Protein AF-A0A1Z4IGW4-F1 (afdb_monomer)

Mean predicted aligned error: 6.81 Å

Structure (mmCIF, N/CA/C/O backbone):
data_AF-A0A1Z4IGW4-F1
#
_entry.id   AF-A0A1Z4IGW4-F1
#
loop_
_atom_site.group_PDB
_atom_site.id
_atom_site.type_symbol
_atom_site.label_atom_id
_atom_site.label_alt_id
_atom_site.label_comp_id
_atom_site.label_asym_id
_atom_site.label_entity_id
_atom_site.label_seq_id
_atom_site.pdbx_PDB_ins_code
_atom_site.Cartn_x
_atom_site.Cartn_y
_atom_site.Cartn_z
_atom_site.occupancy
_atom_site.B_iso_or_equiv
_atom_site.auth_seq_id
_atom_site.auth_comp_id
_atom_site.auth_asym_id
_atom_site.auth_atom_id
_atom_site.pdbx_PDB_model_num
ATOM 1 N N . MET A 1 1 ? 15.257 14.093 35.224 1.00 33.53 1 MET A N 1
ATOM 2 C CA . MET A 1 1 ? 14.173 14.691 34.413 1.00 33.53 1 MET A CA 1
ATOM 3 C C . MET A 1 1 ? 14.700 14.851 32.999 1.00 33.53 1 MET A C 1
ATOM 5 O O . MET A 1 1 ? 15.313 15.862 32.693 1.00 33.53 1 MET A O 1
ATOM 9 N N . SER A 1 2 ? 14.578 13.804 32.183 1.00 34.00 2 SER A N 1
ATOM 10 C CA . SER A 1 2 ? 15.093 13.814 30.811 1.00 34.00 2 SER A CA 1
ATOM 11 C C . SER A 1 2 ? 13.993 14.321 29.890 1.00 34.00 2 SER A C 1
ATOM 13 O O . SER A 1 2 ? 12.959 13.680 29.731 1.00 34.00 2 SER A O 1
ATOM 15 N N . SER A 1 3 ? 14.211 15.509 29.346 1.00 36.41 3 SER A N 1
ATOM 16 C CA . SER A 1 3 ? 13.374 16.180 28.363 1.00 36.41 3 SER A CA 1
ATOM 17 C C . SER A 1 3 ? 13.265 15.335 27.089 1.00 36.41 3 SER A C 1
ATOM 19 O O . SER A 1 3 ? 14.185 15.279 26.274 1.00 36.41 3 SER A O 1
ATOM 21 N N . SER A 1 4 ? 12.128 14.662 26.905 1.00 45.81 4 SER A N 1
ATOM 22 C CA . SER A 1 4 ? 11.757 14.035 25.639 1.00 45.81 4 SER A CA 1
ATOM 23 C C . SER A 1 4 ? 11.512 15.133 24.606 1.00 45.81 4 SER A C 1
ATOM 25 O O . SER A 1 4 ? 10.529 15.870 24.650 1.00 45.81 4 SER A O 1
ATOM 27 N N . SER A 1 5 ? 12.436 15.269 23.660 1.00 46.56 5 SER A N 1
ATOM 28 C CA . SER A 1 5 ? 12.243 16.102 22.479 1.00 46.56 5 SER A CA 1
ATOM 29 C C . SER A 1 5 ? 11.099 15.513 21.645 1.00 46.56 5 SER A C 1
ATOM 31 O O . SER A 1 5 ? 11.288 14.598 20.843 1.00 46.56 5 SER A O 1
ATOM 33 N N . HIS A 1 6 ? 9.874 16.005 21.849 1.00 58.88 6 HIS A N 1
ATOM 34 C CA . HIS A 1 6 ? 8.727 15.623 21.027 1.00 58.88 6 HIS A CA 1
ATOM 35 C C . HIS A 1 6 ? 8.927 16.156 19.609 1.00 58.88 6 HIS A C 1
ATOM 37 O O . HIS A 1 6 ? 8.568 17.278 19.262 1.00 58.88 6 HIS A O 1
ATOM 43 N N . ARG A 1 7 ? 9.548 15.333 18.764 1.00 66.94 7 ARG A N 1
ATOM 44 C CA . ARG A 1 7 ? 9.695 15.617 17.341 1.00 66.94 7 ARG A CA 1
ATOM 45 C C . ARG A 1 7 ? 8.296 15.630 16.709 1.00 66.94 7 ARG A C 1
ATOM 47 O O . ARG A 1 7 ? 7.599 14.622 16.847 1.00 66.94 7 ARG A O 1
ATOM 54 N N . PRO A 1 8 ? 7.903 16.683 15.973 1.00 77.00 8 PRO A N 1
ATOM 55 C CA . PRO A 1 8 ? 6.520 16.887 15.541 1.00 77.00 8 PRO A CA 1
ATOM 56 C C . PRO A 1 8 ? 5.984 15.723 14.697 1.00 77.00 8 PRO A C 1
ATOM 58 O O . PRO A 1 8 ? 6.702 15.143 13.869 1.00 77.00 8 PRO A O 1
ATOM 61 N N . LEU A 1 9 ? 4.716 15.375 14.924 1.00 83.75 9 LEU A N 1
ATOM 62 C CA . LEU A 1 9 ? 3.986 14.380 14.143 1.00 83.75 9 LEU A CA 1
ATOM 63 C C . LEU A 1 9 ? 3.601 14.992 12.797 1.00 83.75 9 LEU A C 1
ATOM 65 O O . LEU A 1 9 ? 2.765 15.886 12.723 1.00 83.75 9 LEU A O 1
ATOM 69 N N . THR A 1 10 ? 4.237 14.518 11.729 1.00 90.56 10 THR A N 1
ATOM 70 C CA . THR A 1 10 ? 3.888 14.891 10.355 1.00 90.56 10 THR A CA 1
ATOM 71 C C . THR A 1 10 ? 3.054 13.783 9.714 1.00 90.56 10 THR A C 1
ATOM 73 O O . THR A 1 10 ? 3.210 12.621 10.107 1.00 90.56 10 THR A O 1
ATOM 76 N N . PRO A 1 11 ? 2.229 14.084 8.693 1.00 90.00 11 PRO A N 1
ATOM 77 C CA . PRO A 1 11 ? 1.438 13.069 7.997 1.00 90.00 11 PRO A CA 1
ATOM 78 C C . PRO A 1 11 ? 2.276 11.867 7.543 1.00 90.00 11 PRO A C 1
ATOM 80 O O . PRO A 1 11 ? 1.938 10.732 7.857 1.00 90.00 11 PRO A O 1
ATOM 83 N N . SER A 1 12 ? 3.443 12.098 6.932 1.00 90.25 12 SER A N 1
ATOM 84 C CA . SER A 1 12 ? 4.333 11.019 6.479 1.00 90.25 12 SER A CA 1
ATOM 85 C C . SER A 1 12 ? 4.858 10.147 7.621 1.00 90.25 12 SER A C 1
ATOM 87 O O . SER A 1 12 ? 5.023 8.941 7.449 1.00 90.25 12 SER A O 1
ATOM 89 N N . ARG A 1 13 ? 5.122 10.735 8.797 1.00 90.69 13 ARG A N 1
ATOM 90 C CA . ARG A 1 13 ? 5.553 9.971 9.976 1.00 90.69 13 ARG A CA 1
ATOM 91 C C . ARG A 1 13 ? 4.414 9.135 10.536 1.00 90.69 13 ARG A C 1
ATOM 93 O O . ARG A 1 13 ? 4.656 7.990 10.898 1.00 90.69 13 ARG A O 1
ATOM 100 N N . VAL A 1 14 ? 3.199 9.680 10.563 1.00 92.00 14 VAL A N 1
ATOM 101 C CA . VAL A 1 14 ? 2.001 8.937 10.967 1.00 92.00 14 VAL A CA 1
ATOM 102 C C . VAL A 1 14 ? 1.759 7.775 10.008 1.00 92.00 14 VAL A C 1
ATOM 104 O O . VAL A 1 14 ? 1.633 6.648 10.464 1.00 92.00 14 VAL A O 1
ATOM 107 N N . THR A 1 15 ? 1.798 7.997 8.692 1.00 93.06 15 THR A N 1
ATOM 108 C CA . THR A 1 15 ? 1.652 6.922 7.697 1.00 93.06 15 THR A CA 1
ATOM 109 C C . THR A 1 15 ? 2.718 5.840 7.866 1.00 93.06 15 THR A C 1
ATOM 111 O O . THR A 1 15 ? 2.390 4.656 7.913 1.00 93.06 15 THR A O 1
ATOM 114 N N . ALA A 1 16 ? 3.991 6.227 8.003 1.00 92.88 16 ALA A N 1
ATOM 115 C CA . ALA A 1 16 ? 5.084 5.279 8.207 1.00 92.88 16 ALA A CA 1
ATOM 116 C C . ALA A 1 16 ? 4.933 4.485 9.512 1.00 92.88 16 ALA A C 1
ATOM 118 O O . ALA A 1 16 ? 5.294 3.310 9.556 1.00 92.88 16 ALA A O 1
ATOM 119 N N . LEU A 1 17 ? 4.404 5.119 10.560 1.00 94.00 17 LEU A N 1
ATOM 120 C CA . LEU A 1 17 ? 4.132 4.479 11.838 1.00 94.00 17 LEU A CA 1
ATOM 121 C C . LEU A 1 17 ? 2.949 3.503 11.745 1.00 94.00 17 LEU A C 1
ATOM 123 O O . LEU A 1 17 ? 3.088 2.348 12.133 1.00 94.00 17 LEU A O 1
ATOM 127 N N . VAL A 1 18 ? 1.820 3.933 11.179 1.00 93.94 18 VAL A N 1
ATOM 128 C CA . VAL A 1 18 ? 0.613 3.109 10.999 1.00 93.94 18 VAL A CA 1
ATOM 129 C C . VAL A 1 18 ? 0.918 1.865 10.172 1.00 93.94 18 VAL A C 1
ATOM 131 O O . VAL A 1 18 ? 0.481 0.775 10.527 1.00 93.94 18 VAL A O 1
ATOM 134 N N . LEU A 1 19 ? 1.709 2.008 9.106 1.00 94.62 19 LEU A N 1
ATOM 135 C CA . LEU A 1 19 ? 2.094 0.895 8.244 1.00 94.62 19 LEU A CA 1
ATOM 136 C C . LEU A 1 19 ? 3.272 0.085 8.795 1.00 94.62 19 LEU A C 1
ATOM 138 O O . LEU A 1 19 ? 3.633 -0.918 8.183 1.00 94.62 19 LEU A O 1
ATOM 142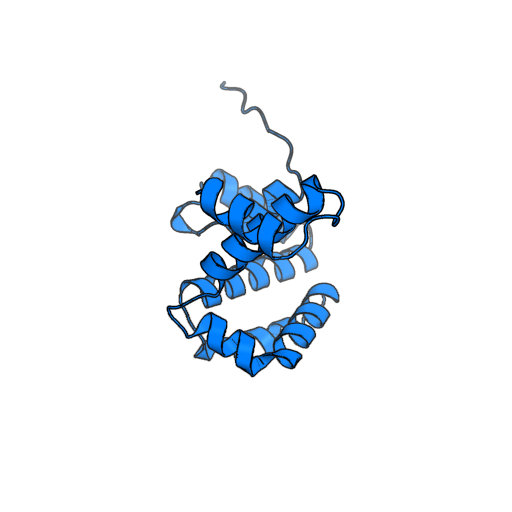 N N . ARG A 1 20 ? 3.911 0.462 9.907 1.00 93.75 20 ARG A N 1
ATOM 143 C CA . ARG A 1 20 ? 5.051 -0.293 10.445 1.00 93.75 20 ARG A CA 1
ATOM 144 C C . ARG A 1 20 ? 4.619 -1.705 10.859 1.00 93.75 20 ARG A C 1
ATOM 146 O O . ARG A 1 20 ? 3.462 -1.958 11.181 1.00 93.75 20 ARG A O 1
ATOM 153 N N . ARG A 1 21 ? 5.553 -2.659 10.809 1.00 91.06 21 ARG A N 1
ATOM 154 C CA . ARG A 1 21 ? 5.295 -4.013 11.311 1.00 91.06 21 ARG A CA 1
ATOM 155 C C . ARG A 1 21 ? 5.059 -3.974 12.830 1.00 91.06 21 ARG A C 1
ATOM 157 O O . ARG A 1 21 ? 5.861 -3.322 13.501 1.00 91.06 21 ARG A O 1
ATOM 164 N N . PRO A 1 22 ? 4.029 -4.651 13.372 1.00 86.56 22 PRO A N 1
ATOM 165 C CA . PRO A 1 22 ? 3.669 -4.569 14.792 1.00 86.56 22 PRO A CA 1
ATOM 166 C C . PRO A 1 22 ? 4.810 -4.900 15.763 1.00 86.56 22 PRO A C 1
ATOM 168 O O . PRO A 1 22 ? 4.874 -4.330 16.856 1.00 86.56 22 PRO A O 1
ATOM 171 N N . GLU A 1 23 ?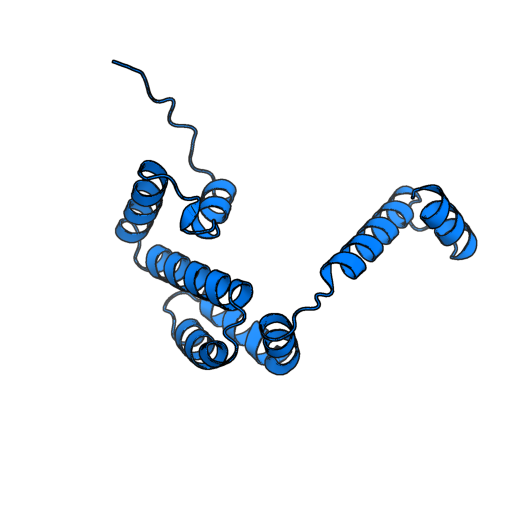 5.729 -5.778 15.351 1.00 88.62 23 GLU A N 1
ATOM 172 C CA . GLU A 1 23 ? 6.886 -6.208 16.148 1.00 88.62 23 GLU A CA 1
ATOM 173 C C . GLU A 1 23 ? 7.946 -5.104 16.291 1.00 88.62 23 GLU A C 1
ATOM 175 O O . GLU A 1 23 ? 8.766 -5.144 17.202 1.00 88.62 23 GLU A O 1
ATOM 180 N N . LEU A 1 24 ? 7.928 -4.106 15.402 1.00 90.81 24 LEU A N 1
ATOM 181 C CA . LEU A 1 24 ? 8.888 -2.999 15.361 1.00 90.81 24 LEU A CA 1
ATOM 182 C C . LEU A 1 24 ? 8.325 -1.696 15.948 1.00 90.81 24 LEU A C 1
ATOM 184 O O . LEU A 1 24 ? 9.012 -0.674 15.930 1.00 90.81 24 LEU A O 1
ATOM 188 N N . ILE A 1 25 ? 7.071 -1.699 16.408 1.00 90.00 25 ILE A N 1
ATOM 189 C CA . ILE A 1 25 ? 6.428 -0.521 16.997 1.00 90.00 25 ILE A CA 1
ATOM 190 C C . ILE A 1 25 ? 6.794 -0.447 18.479 1.00 90.00 25 ILE A C 1
ATOM 192 O O . ILE A 1 25 ? 6.473 -1.354 19.250 1.00 90.00 25 ILE A O 1
ATOM 196 N N . GLN A 1 26 ? 7.426 0.654 18.883 1.00 92.25 26 GLN A N 1
ATOM 197 C CA . GLN A 1 26 ? 7.796 0.884 20.281 1.00 92.25 26 GLN A CA 1
ATOM 198 C C . GLN A 1 26 ? 6.568 1.233 21.143 1.00 92.25 26 GLN A C 1
ATOM 200 O O . GLN A 1 26 ? 5.585 1.752 20.613 1.00 92.25 26 GLN A O 1
ATOM 205 N N . PRO A 1 27 ? 6.603 1.024 22.475 1.00 90.62 27 PRO A N 1
ATOM 206 C CA . PRO A 1 27 ? 5.458 1.305 23.350 1.00 90.62 27 PRO A CA 1
ATOM 207 C C . PRO A 1 27 ? 4.900 2.728 23.202 1.00 90.62 27 PRO A C 1
ATOM 209 O O . PRO A 1 27 ? 3.707 2.899 22.969 1.00 90.62 27 PRO A O 1
ATOM 212 N N . HIS A 1 28 ? 5.777 3.736 23.194 1.00 88.50 28 HIS A N 1
ATOM 213 C CA . HIS A 1 28 ? 5.382 5.137 23.013 1.00 88.50 28 HIS A CA 1
ATOM 214 C C . HIS A 1 28 ? 4.751 5.414 21.634 1.00 88.50 28 HIS A C 1
ATOM 216 O O . HIS A 1 28 ? 3.923 6.306 21.479 1.00 88.50 28 HIS A O 1
ATOM 222 N N . GLU A 1 29 ? 5.129 4.654 20.603 1.00 91.25 29 GLU A N 1
ATOM 2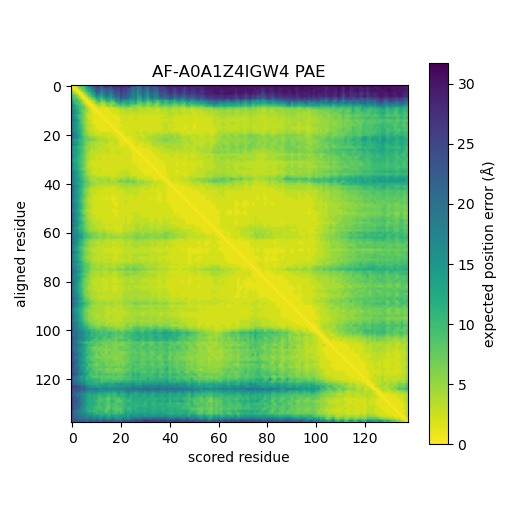23 C CA . GLU A 1 29 ? 4.548 4.781 19.268 1.00 91.25 29 GLU A CA 1
ATOM 224 C C . GLU A 1 29 ? 3.143 4.159 19.202 1.00 91.25 29 GLU A C 1
ATOM 226 O O . GLU A 1 29 ? 2.276 4.667 18.489 1.00 91.25 29 GLU A O 1
ATOM 231 N N . ARG A 1 30 ? 2.885 3.097 19.982 1.00 90.94 30 ARG A N 1
ATOM 232 C CA . ARG A 1 30 ? 1.536 2.522 20.135 1.00 90.94 30 ARG A CA 1
ATOM 233 C C . ARG A 1 30 ? 0.58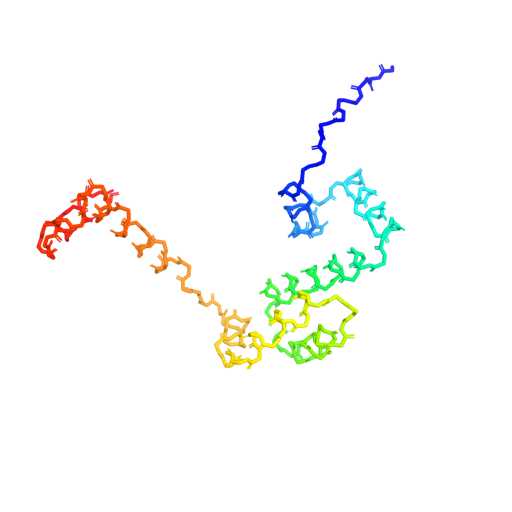8 3.506 20.809 1.00 90.94 30 ARG A C 1
ATOM 235 O O . ARG A 1 30 ? -0.555 3.625 20.381 1.00 90.94 30 ARG A O 1
ATOM 242 N N . GLU A 1 31 ? 1.072 4.238 21.809 1.00 91.38 31 GLU A N 1
ATOM 243 C CA . GLU A 1 31 ? 0.300 5.296 22.470 1.00 91.38 31 GLU A CA 1
ATOM 244 C C . GLU A 1 31 ? -0.095 6.403 21.487 1.00 91.38 31 GLU A C 1
ATOM 246 O O . GLU A 1 31 ? -1.245 6.834 21.486 1.00 91.38 31 GLU A O 1
ATOM 251 N N . ILE A 1 32 ? 0.812 6.807 20.590 1.00 91.56 32 ILE A N 1
ATOM 252 C CA . ILE A 1 32 ? 0.507 7.787 19.535 1.00 91.56 32 ILE A CA 1
ATOM 253 C C . ILE A 1 32 ? -0.608 7.271 18.615 1.00 91.56 32 ILE A C 1
ATOM 255 O O . ILE A 1 32 ? -1.539 8.012 18.307 1.00 91.56 32 ILE A O 1
ATOM 259 N N . ILE A 1 33 ? -0.545 6.005 18.185 1.00 92.25 33 ILE A N 1
ATOM 260 C CA . ILE A 1 33 ? -1.608 5.402 17.365 1.00 92.25 33 ILE A CA 1
ATOM 261 C C . ILE A 1 33 ? -2.939 5.406 18.130 1.00 92.25 33 ILE A C 1
ATOM 263 O O . ILE A 1 33 ? -3.950 5.837 17.579 1.00 92.25 33 ILE A O 1
ATOM 267 N N . ALA A 1 34 ? -2.939 4.992 19.398 1.00 92.56 34 ALA A N 1
ATOM 268 C CA . ALA A 1 34 ? -4.141 4.962 20.227 1.00 92.56 34 ALA A CA 1
ATOM 269 C C . ALA A 1 34 ? -4.757 6.362 20.399 1.00 92.56 34 ALA A C 1
ATOM 271 O O . ALA A 1 34 ? -5.968 6.527 20.264 1.00 92.56 34 ALA A O 1
ATOM 272 N N . GLN A 1 35 ? -3.932 7.390 20.615 1.00 92.44 35 GLN A N 1
ATOM 273 C CA . GLN A 1 35 ? -4.392 8.779 20.692 1.00 92.44 35 GLN A CA 1
ATOM 274 C C . GLN A 1 35 ? -5.058 9.238 19.387 1.00 92.44 35 GLN A C 1
ATOM 276 O O . GLN A 1 35 ? -6.115 9.864 19.433 1.00 92.44 35 GLN A O 1
ATOM 281 N N . LEU A 1 36 ? -4.494 8.888 18.225 1.00 91.44 36 LEU A N 1
ATOM 282 C CA . LEU A 1 36 ? -5.093 9.209 16.922 1.00 91.44 36 LEU A CA 1
ATOM 283 C C . LEU A 1 36 ? -6.446 8.512 16.715 1.00 91.44 36 LEU A C 1
ATOM 285 O O . LEU A 1 36 ? -7.367 9.118 16.170 1.00 91.44 36 LEU A O 1
ATOM 289 N N . GLN A 1 37 ? -6.576 7.261 17.166 1.00 92.94 37 GLN A N 1
ATOM 290 C CA . GLN A 1 37 ? -7.830 6.507 17.091 1.00 92.94 37 GLN A CA 1
ATOM 291 C C . GLN A 1 37 ? -8.916 7.076 18.019 1.00 92.94 37 GLN A C 1
ATOM 293 O O . GLN A 1 37 ? -10.094 7.037 17.672 1.00 92.94 37 GLN A O 1
ATOM 298 N N . ILE A 1 38 ? -8.534 7.608 19.185 1.00 93.56 38 ILE A N 1
ATOM 299 C CA . ILE A 1 38 ? -9.463 8.254 20.126 1.00 93.56 38 ILE A CA 1
ATOM 300 C C . ILE A 1 38 ? -9.892 9.635 19.616 1.00 93.56 38 ILE A C 1
ATOM 302 O O . ILE A 1 38 ? -11.043 10.021 19.802 1.00 93.56 38 ILE A O 1
ATOM 306 N N . ALA A 1 39 ? -8.990 10.372 18.961 1.00 91.31 39 ALA A N 1
ATOM 307 C CA . ALA A 1 39 ? -9.259 11.733 18.508 1.00 91.31 39 ALA A CA 1
ATOM 308 C C . ALA A 1 39 ? -10.369 11.806 17.444 1.00 91.31 39 ALA A C 1
ATOM 310 O O . ALA A 1 39 ? -11.209 12.702 17.505 1.00 91.31 39 ALA A O 1
ATOM 311 N N . HIS A 1 40 ? -10.388 10.875 16.479 1.00 90.94 40 HIS A N 1
ATOM 312 C CA . HIS A 1 40 ? -11.386 10.853 15.405 1.00 90.94 40 HIS A CA 1
ATOM 313 C C . HIS A 1 40 ? -11.751 9.426 14.972 1.00 90.94 40 HIS A C 1
ATOM 315 O O . HIS A 1 40 ? -10.884 8.625 14.618 1.00 90.94 40 HIS A O 1
ATOM 321 N N . SER A 1 41 ? -13.052 9.133 14.897 1.00 89.50 41 SER A N 1
ATOM 322 C CA . SER A 1 41 ? -13.593 7.834 14.460 1.00 89.50 41 SER A CA 1
ATOM 323 C C . SER A 1 41 ? -13.213 7.462 13.021 1.00 89.50 41 SER A C 1
ATOM 325 O O . SER A 1 41 ? -12.960 6.292 12.722 1.00 89.50 41 SER A O 1
ATOM 327 N N . ASP A 1 42 ? -13.118 8.450 12.132 1.00 92.38 42 ASP A N 1
ATOM 328 C CA . ASP A 1 42 ? -12.673 8.230 10.754 1.00 92.38 42 ASP A CA 1
ATOM 329 C C . ASP A 1 42 ? -11.188 7.847 10.701 1.00 92.38 42 ASP A C 1
ATOM 331 O O . ASP A 1 42 ? -10.818 6.914 9.989 1.00 92.38 42 ASP A O 1
ATOM 335 N N . LEU A 1 43 ? -10.335 8.492 11.511 1.00 91.88 43 LEU A N 1
ATOM 336 C CA . LEU A 1 43 ? -8.922 8.111 11.622 1.00 91.88 43 LEU A CA 1
ATOM 337 C C . LEU A 1 43 ? -8.772 6.707 12.192 1.00 91.88 43 LEU A C 1
ATOM 339 O O . LEU A 1 43 ? -7.947 5.944 11.695 1.00 91.88 43 LEU A O 1
ATOM 343 N N . LYS A 1 44 ? -9.592 6.343 13.182 1.00 94.00 44 LYS A N 1
ATOM 344 C CA . LYS A 1 44 ? -9.634 4.974 13.695 1.00 94.00 44 LYS A CA 1
ATOM 345 C C . LYS A 1 44 ? -9.898 3.968 12.579 1.00 94.00 44 LYS A C 1
ATOM 347 O O . LYS A 1 44 ? -9.093 3.058 12.389 1.00 94.00 44 LYS A O 1
ATOM 352 N N . SER A 1 45 ? -10.954 4.194 11.801 1.00 93.81 45 SER A N 1
ATOM 353 C CA . SER A 1 45 ? -11.341 3.320 10.689 1.00 93.81 45 SER A CA 1
ATOM 354 C C . SER A 1 45 ? -10.233 3.204 9.635 1.00 93.81 45 SER A C 1
ATOM 356 O O . SER A 1 45 ? -9.931 2.108 9.168 1.00 93.81 45 SER A O 1
ATOM 358 N N . VAL A 1 46 ? -9.583 4.321 9.287 1.00 95.50 46 VAL A N 1
ATOM 359 C CA . VAL A 1 46 ? -8.461 4.344 8.332 1.00 95.50 46 VAL A CA 1
ATOM 360 C C . VAL A 1 46 ? -7.258 3.571 8.856 1.00 95.50 46 VAL A C 1
ATOM 362 O O . VAL A 1 46 ? -6.681 2.778 8.116 1.00 95.50 46 VAL A O 1
ATOM 365 N N . ILE A 1 47 ? -6.873 3.784 10.115 1.00 95.12 47 ILE A N 1
ATOM 366 C CA . ILE A 1 47 ? -5.722 3.114 10.729 1.00 95.12 47 ILE A CA 1
ATOM 367 C C . ILE A 1 47 ? -5.953 1.603 10.776 1.00 95.12 47 ILE A C 1
ATOM 369 O O . ILE A 1 47 ? -5.080 0.846 10.352 1.00 95.12 47 ILE A O 1
ATOM 373 N N . GLU A 1 48 ? -7.125 1.170 11.244 1.00 94.75 48 GLU A N 1
ATOM 374 C CA . GLU A 1 48 ? -7.471 -0.248 11.365 1.00 94.75 48 GLU A CA 1
ATOM 375 C C . GLU A 1 48 ? -7.481 -0.935 9.995 1.00 94.75 48 GLU A C 1
ATOM 377 O O . GLU A 1 48 ? -6.792 -1.939 9.806 1.00 94.75 48 GLU A O 1
ATOM 382 N N . LEU A 1 49 ? -8.178 -0.364 9.006 1.00 96.38 49 LEU A N 1
ATOM 383 C CA . LEU A 1 49 ? -8.241 -0.943 7.663 1.00 96.38 49 LEU A CA 1
ATOM 384 C C . LEU A 1 49 ? -6.880 -0.934 6.957 1.00 96.38 49 LEU A C 1
ATOM 386 O O . LEU A 1 49 ? -6.543 -1.915 6.293 1.00 96.38 49 LEU A O 1
ATOM 390 N N . ALA A 1 50 ? -6.068 0.114 7.128 1.00 95.81 50 ALA A N 1
ATOM 391 C CA . ALA A 1 50 ? -4.720 0.172 6.564 1.00 95.81 50 ALA A CA 1
ATOM 392 C C . ALA A 1 50 ? -3.789 -0.884 7.178 1.00 95.81 50 ALA A C 1
ATOM 394 O O . ALA A 1 50 ? -3.030 -1.533 6.456 1.00 95.81 50 ALA A O 1
ATOM 395 N N . GLN A 1 51 ? -3.852 -1.086 8.498 1.00 95.44 51 GLN A N 1
ATOM 396 C CA . GLN A 1 51 ? -3.066 -2.112 9.188 1.00 95.44 51 GLN A CA 1
ATOM 397 C C . GLN A 1 51 ? -3.498 -3.524 8.792 1.00 95.44 51 GLN A C 1
ATOM 399 O O . GLN A 1 51 ? -2.639 -4.363 8.509 1.00 95.44 51 GLN A O 1
ATOM 404 N N . GLN A 1 52 ? -4.807 -3.772 8.707 1.00 95.44 52 GLN A N 1
ATOM 405 C CA . GLN A 1 52 ? -5.354 -5.042 8.228 1.00 95.44 52 GLN A CA 1
ATOM 406 C C . GLN A 1 52 ? -4.898 -5.337 6.797 1.00 95.44 52 GLN A C 1
ATOM 408 O O . GLN A 1 52 ? -4.372 -6.418 6.542 1.00 95.44 52 GLN A O 1
ATOM 413 N N . PHE A 1 53 ? -4.995 -4.365 5.885 1.00 95.75 53 PHE A N 1
ATOM 414 C CA . PHE A 1 53 ? -4.545 -4.534 4.502 1.00 95.75 53 PHE A CA 1
ATOM 415 C C . PHE A 1 53 ? -3.037 -4.784 4.411 1.00 95.75 53 PHE A C 1
ATOM 417 O O . PHE A 1 53 ? -2.583 -5.686 3.708 1.00 95.75 53 PHE A O 1
ATOM 424 N N . ALA A 1 54 ? -2.234 -4.025 5.163 1.00 94.62 54 ALA A N 1
ATOM 425 C CA . ALA A 1 54 ? -0.789 -4.220 5.203 1.00 94.62 54 ALA A CA 1
ATOM 426 C C . ALA A 1 54 ? -0.417 -5.616 5.724 1.00 94.62 54 ALA A C 1
ATOM 428 O O . ALA A 1 54 ? 0.520 -6.230 5.214 1.00 94.62 54 ALA A O 1
ATOM 429 N N . SER A 1 55 ? -1.141 -6.120 6.727 1.00 93.56 55 SER A N 1
ATOM 430 C CA . SER A 1 55 ? -0.982 -7.486 7.229 1.00 93.56 55 SER A CA 1
ATOM 431 C C . SER A 1 55 ? -1.359 -8.515 6.166 1.00 93.56 55 SER A C 1
ATOM 433 O O . SER A 1 55 ? -0.565 -9.407 5.880 1.00 93.56 55 SER A O 1
ATOM 435 N N . LEU A 1 56 ? -2.513 -8.337 5.521 1.00 94.75 56 LEU A N 1
ATOM 436 C CA . LEU A 1 56 ? -3.030 -9.200 4.463 1.00 94.75 56 LEU A CA 1
ATOM 437 C C . LEU A 1 56 ? -2.019 -9.374 3.325 1.00 94.75 56 LEU A C 1
ATOM 439 O O . LEU A 1 56 ? -1.709 -10.501 2.945 1.00 94.75 56 LEU A O 1
ATOM 443 N N . VAL A 1 57 ? -1.443 -8.273 2.836 1.00 92.94 57 VAL A N 1
ATOM 444 C CA . VAL A 1 57 ? -0.429 -8.293 1.769 1.00 92.94 57 VAL A CA 1
ATOM 445 C C . VAL A 1 57 ? 0.873 -8.949 2.244 1.00 92.94 57 VAL A C 1
ATOM 447 O O . VAL A 1 57 ? 1.465 -9.750 1.526 1.00 92.94 57 VAL A O 1
ATOM 450 N N . ARG A 1 58 ? 1.339 -8.643 3.463 1.00 91.38 58 ARG A N 1
ATOM 451 C CA . ARG A 1 58 ? 2.596 -9.200 4.004 1.00 91.38 58 ARG A CA 1
ATOM 452 C C . ARG A 1 58 ? 2.520 -10.695 4.271 1.00 91.38 58 ARG A C 1
ATOM 454 O O . ARG A 1 58 ? 3.506 -11.394 4.059 1.00 91.38 58 ARG A O 1
ATOM 461 N N . GLN A 1 59 ? 1.383 -11.143 4.786 1.00 93.00 59 GLN A N 1
ATOM 462 C CA . GLN A 1 59 ? 1.134 -12.526 5.180 1.00 93.00 59 GLN A CA 1
ATOM 463 C C . GLN A 1 59 ? 0.492 -13.344 4.051 1.00 93.00 59 GLN A C 1
ATOM 465 O O . GLN A 1 59 ? 0.297 -14.542 4.218 1.00 93.00 59 GLN A O 1
ATOM 470 N N . ARG A 1 60 ? 0.208 -12.720 2.899 1.00 92.81 60 ARG A N 1
ATOM 471 C CA . ARG A 1 60 ? -0.381 -13.350 1.707 1.00 92.81 60 ARG A CA 1
ATOM 472 C C . ARG A 1 60 ? -1.722 -14.036 1.969 1.00 92.81 60 ARG A C 1
ATOM 474 O O . ARG A 1 60 ? -1.998 -15.122 1.471 1.00 92.81 60 ARG A O 1
ATOM 481 N N . LEU A 1 61 ? -2.569 -13.378 2.755 1.00 92.81 61 LEU A N 1
ATOM 482 C CA . LEU A 1 61 ? -3.865 -13.900 3.195 1.00 92.81 61 LEU A CA 1
ATOM 483 C C . LEU A 1 61 ? -4.958 -13.593 2.163 1.00 92.81 61 LEU A C 1
ATOM 485 O O . LEU A 1 61 ? -5.883 -12.828 2.432 1.00 92.81 61 LEU A O 1
ATOM 489 N N . SER A 1 62 ? -4.843 -14.164 0.963 1.00 92.31 62 SER A N 1
ATOM 490 C CA . SER A 1 62 ? -5.771 -13.889 -0.146 1.00 92.31 62 SER A CA 1
ATOM 491 C C . SER A 1 62 ? -7.223 -14.259 0.166 1.00 92.31 62 SER A C 1
ATOM 493 O O . SER A 1 62 ? -8.132 -13.583 -0.302 1.00 92.31 62 SER A O 1
ATOM 495 N N . GLU A 1 63 ? -7.446 -15.252 1.025 1.00 93.31 63 GLU A N 1
ATOM 496 C CA . GLU A 1 63 ? -8.775 -15.652 1.509 1.00 93.31 63 GLU A CA 1
ATOM 497 C C . GLU A 1 63 ? -9.486 -14.545 2.310 1.00 93.31 63 GLU A C 1
ATOM 499 O O . GLU A 1 63 ? -10.711 -14.500 2.360 1.00 93.31 63 GLU A O 1
ATOM 504 N N . GLN A 1 64 ? -8.733 -13.622 2.919 1.00 95.19 64 GLN A N 1
ATOM 505 C CA . GLN A 1 64 ? -9.288 -12.511 3.701 1.00 95.19 64 GLN A CA 1
ATOM 506 C C . GLN A 1 64 ? -9.551 -11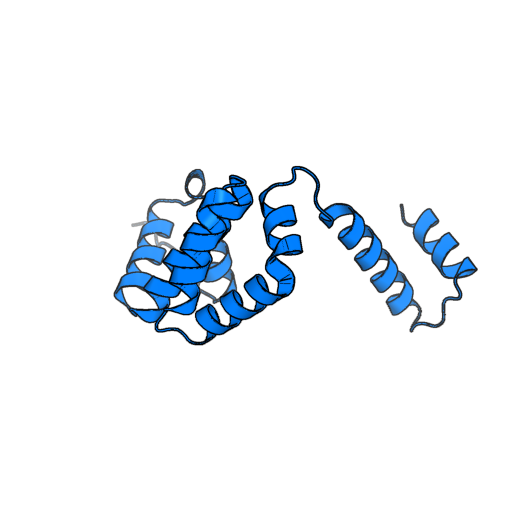.258 2.850 1.00 95.19 64 GLN A C 1
ATOM 508 O O . GLN A 1 64 ? -10.122 -10.286 3.351 1.00 95.19 64 GLN A O 1
ATOM 513 N N . LEU A 1 65 ? -9.147 -11.261 1.572 1.00 95.94 65 LEU A N 1
ATOM 514 C CA . LEU A 1 65 ? -9.223 -10.090 0.694 1.00 95.94 65 LEU A CA 1
ATOM 515 C C . LEU A 1 65 ? -10.667 -9.658 0.448 1.00 95.94 65 LEU A C 1
ATOM 517 O O . LEU A 1 65 ? -10.968 -8.473 0.563 1.00 95.94 65 LEU A O 1
ATOM 521 N N . ASP A 1 66 ? -11.564 -10.607 0.190 1.00 96.12 66 ASP A N 1
ATOM 522 C CA . ASP A 1 66 ? -12.973 -10.315 -0.092 1.00 96.12 66 ASP A CA 1
ATOM 523 C C . ASP A 1 66 ? -13.675 -9.701 1.130 1.00 96.12 66 ASP A C 1
ATOM 525 O O . ASP A 1 66 ? -14.391 -8.702 1.024 1.00 96.12 66 ASP A O 1
ATOM 529 N N . ALA A 1 67 ? -13.416 -10.254 2.320 1.00 96.69 67 ALA A N 1
ATOM 530 C CA . ALA A 1 67 ? -13.946 -9.731 3.578 1.00 96.69 67 ALA A CA 1
ATOM 531 C C . ALA A 1 67 ? -13.424 -8.314 3.865 1.00 96.69 67 ALA A C 1
ATOM 533 O O . ALA A 1 67 ? -14.189 -7.425 4.261 1.00 96.69 67 ALA A O 1
ATOM 534 N N . TRP A 1 68 ? -12.133 -8.081 3.621 1.00 97.69 68 TRP A N 1
ATOM 535 C CA . TRP A 1 68 ? -11.528 -6.764 3.775 1.00 97.69 68 TRP A CA 1
ATOM 536 C C . TRP A 1 68 ? -12.114 -5.747 2.784 1.00 97.69 68 TRP A C 1
ATOM 538 O O . TRP A 1 68 ? -12.515 -4.660 3.200 1.00 97.69 68 TRP A O 1
ATOM 548 N N . LEU A 1 69 ? -12.255 -6.107 1.501 1.00 97.19 69 LEU A N 1
ATOM 549 C CA . LEU A 1 69 ? -12.853 -5.249 0.470 1.00 97.19 69 LEU A CA 1
ATOM 550 C C . LEU A 1 69 ? -14.293 -4.872 0.822 1.00 97.19 69 LEU A C 1
ATOM 552 O O . LEU A 1 69 ? -14.665 -3.703 0.727 1.00 97.19 69 LEU A O 1
ATOM 556 N N . ASN A 1 70 ? -15.098 -5.830 1.282 1.00 96.75 70 ASN A N 1
ATOM 557 C CA . ASN A 1 70 ? -16.471 -5.568 1.718 1.00 96.75 70 ASN A CA 1
ATOM 558 C C . ASN A 1 70 ? -16.528 -4.618 2.920 1.00 96.75 70 ASN A C 1
ATOM 560 O O . ASN A 1 70 ? -17.384 -3.735 2.970 1.00 96.75 70 ASN A O 1
ATOM 564 N N . THR A 1 71 ? -15.596 -4.745 3.862 1.00 96.75 71 THR A N 1
ATOM 565 C CA . THR A 1 71 ? -15.518 -3.843 5.020 1.00 96.75 71 THR A CA 1
ATOM 566 C C . THR A 1 71 ? -15.101 -2.434 4.590 1.00 96.75 71 THR A C 1
ATOM 568 O O . THR A 1 71 ? -15.728 -1.450 4.982 1.00 96.75 71 THR A O 1
ATOM 571 N N . ALA A 1 72 ? -14.093 -2.319 3.721 1.00 96.62 72 ALA A N 1
ATOM 572 C CA . ALA A 1 72 ? -13.603 -1.041 3.213 1.00 96.62 72 ALA A CA 1
ATOM 573 C C . ALA A 1 72 ? -14.645 -0.306 2.345 1.00 96.62 72 ALA A C 1
ATOM 575 O O . ALA A 1 72 ? -14.810 0.907 2.488 1.00 96.62 72 ALA A O 1
ATOM 576 N N . LYS A 1 73 ? -15.417 -1.030 1.519 1.00 96.25 73 LYS A N 1
ATOM 577 C CA . LYS A 1 73 ? -16.539 -0.484 0.728 1.00 96.25 73 LYS A CA 1
ATOM 578 C C . LYS A 1 73 ? -17.668 0.087 1.586 1.00 96.2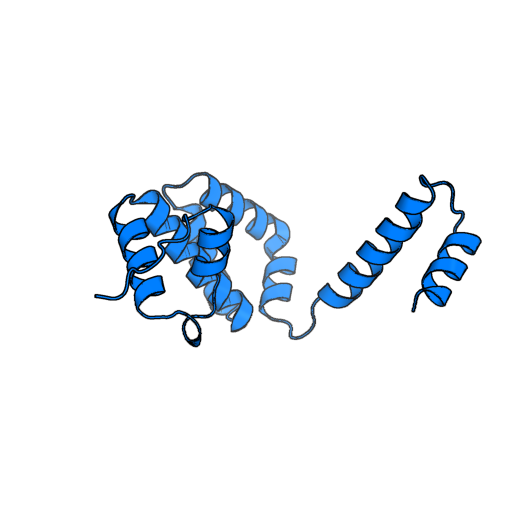5 73 LYS A C 1
ATOM 580 O O . LYS A 1 73 ? -18.306 1.053 1.177 1.00 96.25 73 LYS A O 1
ATOM 585 N N . ASN A 1 74 ? -17.884 -0.469 2.776 1.00 95.12 74 ASN A N 1
ATOM 586 C CA . ASN A 1 74 ? -18.918 -0.024 3.713 1.00 95.12 74 ASN A CA 1
ATOM 587 C C . ASN A 1 74 ? -18.397 0.962 4.776 1.00 95.12 74 ASN A C 1
ATOM 589 O O . ASN A 1 74 ? -19.126 1.316 5.701 1.00 95.12 74 ASN A O 1
ATOM 593 N N . SER A 1 75 ? -17.147 1.422 4.665 1.00 94.56 75 SER A N 1
ATOM 594 C CA . SER A 1 75 ? -16.572 2.398 5.596 1.00 94.56 75 SER A CA 1
ATOM 595 C C . SER A 1 75 ? -17.283 3.757 5.520 1.00 94.56 75 SER A C 1
ATOM 597 O O . SER A 1 75 ? -17.711 4.181 4.443 1.00 94.56 75 SER A O 1
ATOM 599 N N . SER A 1 76 ? -17.337 4.498 6.636 1.00 92.19 76 SER A N 1
ATOM 600 C CA . SER A 1 76 ? -17.787 5.902 6.676 1.00 92.19 76 SER A CA 1
ATOM 601 C C . SER A 1 76 ? -16.902 6.826 5.831 1.00 92.19 76 SER A C 1
ATOM 603 O O . SER A 1 76 ? -17.381 7.818 5.275 1.00 92.19 76 SER A O 1
ATOM 605 N N . VAL A 1 77 ? -15.632 6.462 5.644 1.00 95.38 77 VAL A N 1
ATOM 606 C CA . VAL A 1 77 ? -14.620 7.283 4.978 1.00 95.38 77 VAL A CA 1
ATOM 607 C C . VAL A 1 77 ? -14.665 7.086 3.465 1.00 95.38 77 VAL A C 1
ATOM 609 O O . VAL A 1 77 ? -14.362 6.010 2.949 1.00 95.38 77 VAL A O 1
ATOM 612 N N . SER A 1 78 ? -14.982 8.152 2.727 1.00 95.25 78 SER A N 1
ATOM 613 C CA . SER A 1 78 ? -15.091 8.119 1.259 1.00 95.25 78 SER A CA 1
ATOM 614 C C . SER A 1 78 ? -13.818 7.636 0.563 1.00 95.25 78 SER A C 1
ATOM 616 O O . SER A 1 78 ? -13.903 6.859 -0.382 1.00 95.25 78 SER A O 1
ATOM 618 N N . LEU A 1 79 ? -12.643 8.034 1.060 1.00 94.62 79 LEU A N 1
ATOM 619 C CA . LEU A 1 79 ? -11.352 7.616 0.508 1.00 94.62 79 LEU A CA 1
ATOM 620 C C . LEU A 1 79 ? -11.142 6.097 0.586 1.00 94.62 79 LEU A C 1
ATOM 622 O O . LEU A 1 79 ? -10.613 5.515 -0.357 1.00 94.62 79 LEU A O 1
ATOM 626 N N . LEU A 1 80 ? -11.579 5.451 1.674 1.00 96.12 80 LEU A N 1
ATOM 627 C CA . LEU A 1 80 ? -11.481 3.996 1.826 1.00 96.12 80 LEU A CA 1
ATOM 628 C C . LEU A 1 80 ? -12.427 3.271 0.871 1.00 96.12 80 LEU A C 1
ATOM 630 O O . LEU A 1 80 ? -12.026 2.283 0.258 1.00 96.12 80 LEU A O 1
ATOM 634 N N . ARG A 1 81 ? -13.642 3.799 0.687 1.00 97.06 81 ARG A N 1
ATOM 635 C CA . ARG A 1 81 ? -14.592 3.251 -0.287 1.00 97.06 81 ARG A CA 1
ATOM 636 C C . ARG A 1 81 ? -14.037 3.328 -1.705 1.00 97.06 81 ARG A C 1
ATOM 638 O O . ARG A 1 81 ? -14.006 2.315 -2.394 1.00 97.06 81 ARG A O 1
ATOM 645 N N . SER A 1 82 ? -13.544 4.498 -2.117 1.00 97.06 82 SER A N 1
ATOM 646 C CA . SER A 1 82 ? -12.949 4.678 -3.446 1.00 97.06 82 SER A CA 1
ATOM 647 C C . SER A 1 82 ? -11.731 3.778 -3.653 1.00 97.06 82 SER A C 1
ATOM 649 O O . SER A 1 82 ? -11.592 3.183 -4.714 1.00 97.06 82 SER A O 1
ATOM 651 N N . PHE A 1 83 ? -10.878 3.628 -2.635 1.00 96.44 83 PHE A N 1
ATOM 652 C CA . PHE A 1 83 ? -9.736 2.718 -2.701 1.00 96.44 83 PHE A CA 1
ATOM 653 C C . PHE A 1 83 ? -10.173 1.262 -2.902 1.00 96.44 83 PHE A C 1
ATOM 655 O O . PHE A 1 83 ? -9.637 0.581 -3.770 1.00 96.44 83 PHE A O 1
ATOM 662 N N . ALA A 1 84 ? -11.176 0.798 -2.152 1.00 96.69 84 ALA A N 1
ATOM 663 C CA . ALA A 1 84 ? -11.695 -0.558 -2.287 1.00 96.69 84 ALA A CA 1
ATOM 664 C C . ALA A 1 84 ? -12.321 -0.815 -3.667 1.00 96.69 84 ALA A C 1
ATOM 666 O O . ALA A 1 84 ? -12.079 -1.868 -4.247 1.00 96.69 84 ALA A O 1
ATOM 667 N N . VAL A 1 85 ? -13.056 0.158 -4.217 1.00 96.88 85 VAL A N 1
ATOM 668 C CA . VAL A 1 85 ? -13.613 0.076 -5.579 1.00 96.88 85 VAL A CA 1
ATOM 669 C C . VAL A 1 85 ? -12.503 -0.053 -6.625 1.00 96.88 85 VAL A C 1
ATOM 671 O O . VAL A 1 85 ? -12.600 -0.906 -7.501 1.00 96.88 85 VAL A O 1
ATOM 674 N N . SER A 1 86 ? -11.429 0.735 -6.516 1.00 96.44 86 SER A N 1
ATOM 675 C CA . SER A 1 86 ? -10.290 0.629 -7.438 1.00 96.44 86 SER A CA 1
ATOM 676 C C . SER A 1 86 ? -9.563 -0.716 -7.335 1.00 96.44 86 SER A C 1
ATOM 678 O O . SER A 1 86 ? -9.099 -1.247 -8.337 1.00 96.44 86 SER A O 1
ATOM 680 N N . LEU A 1 87 ? -9.450 -1.290 -6.134 1.00 96.50 87 LEU A N 1
ATOM 681 C CA . LEU A 1 87 ? -8.872 -2.628 -5.983 1.00 96.50 87 LEU A CA 1
ATOM 682 C C . LEU A 1 87 ? -9.779 -3.714 -6.569 1.00 96.50 87 LEU A C 1
ATOM 684 O O . LEU A 1 87 ? -9.282 -4.684 -7.130 1.00 96.50 87 LEU A O 1
ATOM 688 N N . GLU A 1 88 ? -11.095 -3.557 -6.441 1.00 95.50 88 GLU A N 1
ATOM 689 C CA . GLU A 1 88 ? -12.075 -4.491 -6.993 1.00 95.50 88 GLU A CA 1
ATOM 690 C C . GLU A 1 88 ? -12.125 -4.440 -8.526 1.00 95.50 88 GLU A C 1
ATOM 692 O O . GLU A 1 88 ? -12.267 -5.484 -9.156 1.00 95.50 88 GLU A O 1
ATOM 697 N N . SER A 1 89 ? -11.928 -3.270 -9.149 1.00 96.00 89 SER A N 1
ATOM 698 C CA . SER A 1 89 ? -11.827 -3.190 -10.614 1.00 96.00 89 SER A CA 1
ATOM 699 C C . SER A 1 89 ? -10.629 -3.957 -11.178 1.00 96.00 89 SER A C 1
ATOM 701 O O . SER A 1 89 ? -10.715 -4.478 -12.286 1.00 96.00 89 SER A O 1
ATOM 703 N N . ASP A 1 90 ? -9.548 -4.071 -10.402 1.00 95.44 90 ASP A N 1
ATOM 704 C CA . ASP A 1 90 ? -8.330 -4.812 -10.752 1.00 95.44 90 ASP A CA 1
ATOM 705 C C . ASP A 1 90 ? -8.184 -6.106 -9.922 1.00 95.44 90 ASP A C 1
ATOM 707 O O . ASP A 1 90 ? -7.068 -6.547 -9.625 1.00 95.44 90 ASP A O 1
ATOM 711 N N . TYR A 1 91 ? -9.306 -6.723 -9.522 1.00 95.19 91 TYR A N 1
ATOM 712 C CA . TYR A 1 91 ? -9.339 -7.799 -8.523 1.00 95.19 91 TYR A CA 1
ATOM 713 C C . TYR A 1 91 ? -8.355 -8.939 -8.802 1.00 95.19 91 TYR A C 1
ATOM 715 O O . TYR A 1 91 ? -7.605 -9.327 -7.907 1.00 95.19 91 TYR A O 1
ATOM 723 N N . ASP A 1 92 ? -8.308 -9.452 -10.033 1.00 94.31 92 ASP A N 1
ATOM 724 C CA . ASP A 1 92 ? -7.424 -10.569 -10.386 1.00 94.31 92 ASP A CA 1
ATOM 725 C C . ASP A 1 92 ? -5.945 -10.210 -10.189 1.00 94.31 92 ASP A C 1
ATOM 727 O O . ASP A 1 92 ? -5.168 -11.004 -9.652 1.00 94.31 92 ASP A O 1
ATOM 731 N N . ALA A 1 93 ? -5.558 -8.983 -10.551 1.00 92.62 93 ALA A N 1
ATOM 732 C CA . ALA A 1 93 ? -4.201 -8.488 -10.363 1.00 92.62 93 ALA A CA 1
ATOM 733 C C . ALA A 1 93 ? -3.879 -8.281 -8.875 1.00 92.62 93 ALA A C 1
ATOM 735 O O . ALA A 1 93 ? -2.795 -8.653 -8.418 1.00 92.62 93 ALA A O 1
ATOM 736 N N . VAL A 1 94 ? -4.821 -7.740 -8.097 1.00 93.81 94 VAL A N 1
ATOM 737 C CA . VAL A 1 94 ? -4.664 -7.548 -6.646 1.00 93.81 94 VAL A CA 1
ATOM 738 C C . VAL A 1 94 ? -4.557 -8.895 -5.932 1.00 93.81 94 VAL A C 1
ATOM 740 O O . VAL A 1 94 ? -3.647 -9.099 -5.128 1.00 93.81 94 VAL A O 1
ATOM 743 N N . LYS A 1 95 ? -5.431 -9.849 -6.260 1.00 94.56 95 LYS A N 1
ATOM 744 C CA . LYS A 1 95 ? -5.420 -11.206 -5.707 1.00 94.56 95 LYS A CA 1
ATOM 745 C C . LYS A 1 95 ? -4.127 -11.934 -6.044 1.00 94.56 95 LYS A C 1
ATOM 747 O O . LYS A 1 95 ? -3.542 -12.560 -5.157 1.00 94.56 95 LYS A O 1
ATOM 752 N N . ALA A 1 96 ? -3.637 -11.813 -7.277 1.00 92.81 96 ALA A N 1
ATOM 753 C CA . ALA A 1 96 ? -2.326 -12.326 -7.658 1.00 92.81 96 ALA A CA 1
ATOM 754 C C . ALA A 1 96 ? -1.206 -11.663 -6.837 1.00 92.81 96 ALA A C 1
ATOM 756 O O . ALA A 1 96 ? -0.364 -12.368 -6.284 1.00 92.81 96 ALA A O 1
ATOM 757 N N . GLY A 1 97 ? -1.239 -10.337 -6.670 1.00 91.38 97 GLY A N 1
ATOM 758 C CA . GLY A 1 97 ? -0.263 -9.588 -5.872 1.00 91.38 97 GLY A CA 1
ATOM 759 C C . GLY A 1 97 ? -0.237 -9.969 -4.388 1.00 91.38 97 GLY A C 1
ATOM 760 O O . GLY A 1 97 ? 0.825 -9.939 -3.768 1.00 91.38 97 GLY A O 1
ATOM 761 N N . VAL A 1 98 ? -1.378 -10.367 -3.821 1.00 92.81 98 VAL A N 1
ATOM 762 C CA . VAL A 1 98 ? -1.465 -10.890 -2.448 1.00 92.81 98 VAL A CA 1
ATOM 763 C C . VAL A 1 98 ? -1.017 -12.350 -2.374 1.00 92.81 98 VAL A C 1
ATOM 765 O O . VAL A 1 98 ? -0.391 -12.738 -1.398 1.00 92.81 98 VAL A O 1
ATOM 768 N N . THR A 1 99 ? -1.324 -13.173 -3.376 1.00 92.56 99 THR A N 1
ATOM 769 C CA . THR A 1 99 ? -1.103 -14.629 -3.312 1.00 92.56 99 THR A CA 1
ATOM 770 C C . THR A 1 99 ? 0.328 -15.021 -3.680 1.00 92.56 99 THR A C 1
ATOM 772 O O . THR A 1 99 ? 0.924 -15.908 -3.068 1.00 92.56 99 THR A O 1
ATOM 775 N N . MET A 1 100 ? 0.892 -14.388 -4.708 1.00 91.12 100 MET A N 1
ATOM 776 C CA . MET A 1 100 ? 2.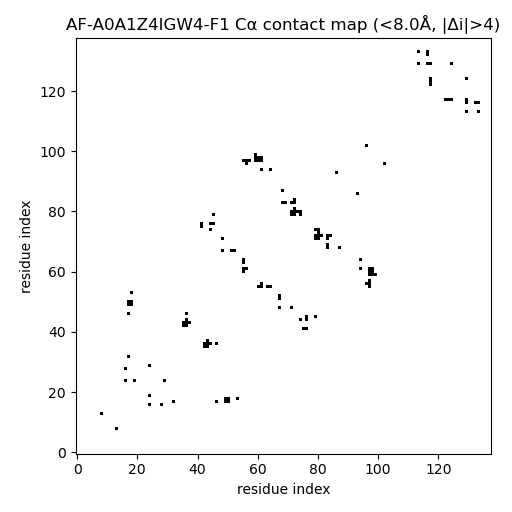146 -14.822 -5.312 1.00 91.12 100 MET A CA 1
ATOM 777 C C . MET A 1 100 ? 3.366 -14.425 -4.479 1.00 91.12 100 MET A C 1
ATOM 779 O O . MET A 1 100 ? 3.406 -13.403 -3.794 1.00 91.12 100 MET A O 1
ATOM 783 N N . SER A 1 101 ? 4.414 -15.247 -4.569 1.00 87.00 101 SER A N 1
ATOM 784 C CA . SER A 1 101 ? 5.708 -14.935 -3.964 1.00 87.00 101 SER A CA 1
ATOM 785 C C . SER A 1 101 ? 6.556 -13.969 -4.777 1.00 87.00 101 SER A C 1
ATOM 787 O O . SER A 1 101 ? 7.431 -13.302 -4.220 1.00 87.00 101 SER A O 1
ATOM 789 N N . VAL A 1 102 ? 6.277 -13.894 -6.075 1.00 84.50 102 VAL A N 1
ATOM 790 C CA . VAL A 1 102 ? 6.916 -12.989 -7.022 1.00 84.50 102 VAL A CA 1
ATOM 791 C C . VAL A 1 102 ? 6.187 -11.653 -7.043 1.00 84.50 102 VAL A C 1
ATOM 793 O O . VAL A 1 102 ? 4.966 -11.591 -6.929 1.00 84.50 102 VAL A O 1
ATOM 796 N N . SER A 1 103 ? 6.946 -10.574 -7.198 1.00 83.31 103 SER A N 1
ATOM 797 C CA . SER A 1 103 ? 6.406 -9.227 -7.335 1.00 83.31 103 SER A CA 1
ATOM 798 C C . SER A 1 103 ? 7.046 -8.527 -8.525 1.00 83.31 103 SER A C 1
ATOM 800 O O . SER A 1 103 ? 8.180 -8.821 -8.904 1.00 83.31 103 SER A O 1
ATOM 802 N N . ASN A 1 104 ? 6.340 -7.545 -9.083 1.00 85.94 104 ASN A N 1
ATOM 803 C CA . ASN A 1 104 ? 6.883 -6.686 -10.134 1.00 85.94 104 ASN A CA 1
ATOM 804 C C . ASN A 1 104 ? 7.870 -5.632 -9.601 1.00 85.94 104 ASN A C 1
ATOM 806 O O . ASN A 1 104 ? 8.399 -4.854 -10.387 1.00 85.94 104 ASN A O 1
ATOM 810 N N . GLY A 1 105 ? 8.179 -5.616 -8.298 1.00 86.62 105 GLY A N 1
ATOM 811 C CA . GLY A 1 105 ? 9.034 -4.600 -7.673 1.00 86.62 105 GLY A CA 1
ATOM 812 C C . GLY A 1 105 ? 10.410 -4.426 -8.339 1.00 86.62 105 GLY A C 1
ATOM 813 O O . GLY A 1 105 ? 10.768 -3.297 -8.683 1.00 86.62 105 GLY A O 1
ATOM 814 N N . PRO A 1 106 ? 11.187 -5.499 -8.594 1.00 88.81 106 PRO A N 1
ATOM 815 C CA . PRO A 1 106 ? 12.468 -5.381 -9.295 1.00 88.81 106 PRO A CA 1
ATOM 816 C C . PRO A 1 106 ? 12.325 -4.824 -10.719 1.00 88.81 106 PRO A C 1
ATOM 818 O O . PRO A 1 106 ? 13.114 -3.978 -11.146 1.00 88.81 106 PRO A O 1
ATOM 821 N N . VAL A 1 107 ? 11.287 -5.256 -11.443 1.00 91.75 107 VAL A N 1
ATOM 822 C CA . VAL A 1 107 ? 10.989 -4.790 -12.806 1.00 91.75 107 VAL A CA 1
ATOM 823 C C . VAL A 1 107 ? 10.617 -3.306 -12.793 1.00 91.75 107 VAL A C 1
ATOM 825 O O . VAL A 1 107 ? 11.154 -2.528 -13.580 1.00 91.75 107 VAL A O 1
ATOM 828 N N . GLU A 1 108 ? 9.767 -2.881 -11.860 1.00 92.12 108 GLU A N 1
ATOM 829 C CA . GLU A 1 108 ? 9.411 -1.476 -11.656 1.00 92.12 108 GLU A CA 1
ATOM 830 C C . GLU A 1 108 ? 10.623 -0.620 -11.287 1.00 92.12 108 GLU A C 1
ATOM 832 O O . GLU A 1 108 ? 10.754 0.502 -11.782 1.00 92.12 108 GLU A O 1
ATOM 837 N N . GLY A 1 109 ? 11.550 -1.155 -10.487 1.00 92.06 109 GLY A N 1
ATOM 838 C CA . GLY A 1 109 ? 12.827 -0.514 -10.177 1.00 92.06 109 GLY A CA 1
ATOM 839 C C . GLY A 1 109 ? 13.652 -0.237 -11.436 1.00 92.06 109 GLY A C 1
ATOM 840 O O . GLY A 1 109 ? 14.087 0.899 -11.660 1.00 92.06 109 GLY A O 1
ATOM 841 N N . HIS A 1 110 ? 13.805 -1.239 -12.307 1.00 91.44 110 HIS A N 1
ATOM 842 C CA . HIS A 1 110 ? 14.477 -1.076 -13.600 1.00 91.44 110 HIS A CA 1
ATOM 843 C C . HIS A 1 110 ? 13.756 -0.074 -14.508 1.00 91.44 110 HIS A C 1
ATOM 845 O O . HIS A 1 110 ? 14.398 0.807 -15.083 1.00 91.44 110 HIS A O 1
ATOM 851 N N . ILE A 1 111 ? 12.425 -0.141 -14.592 1.00 92.44 111 ILE A N 1
ATOM 852 C CA . ILE A 1 111 ? 11.615 0.807 -15.370 1.00 92.44 111 ILE A CA 1
ATOM 853 C C . ILE A 1 111 ? 11.785 2.232 -14.837 1.00 92.44 111 ILE A C 1
ATOM 855 O O . ILE A 1 111 ? 11.924 3.172 -15.621 1.00 92.44 111 ILE A O 1
ATOM 859 N N . ASN A 1 112 ? 11.784 2.428 -13.518 1.00 93.69 112 ASN A N 1
ATOM 860 C CA . ASN A 1 112 ? 11.969 3.745 -12.921 1.00 93.69 112 ASN A CA 1
ATOM 861 C C . ASN A 1 112 ? 13.357 4.305 -13.243 1.00 93.69 112 ASN A C 1
ATOM 863 O O . ASN A 1 112 ? 13.478 5.447 -13.686 1.00 93.69 112 ASN A O 1
ATOM 867 N N . ARG A 1 113 ? 14.397 3.483 -13.113 1.00 91.12 113 ARG A N 1
ATOM 868 C CA . ARG A 1 113 ? 15.765 3.843 -13.492 1.00 91.12 113 ARG A CA 1
ATOM 869 C C . ARG A 1 113 ? 15.873 4.226 -14.968 1.00 91.12 113 ARG A C 1
ATOM 871 O O . ARG A 1 113 ? 16.452 5.262 -15.297 1.00 91.12 113 ARG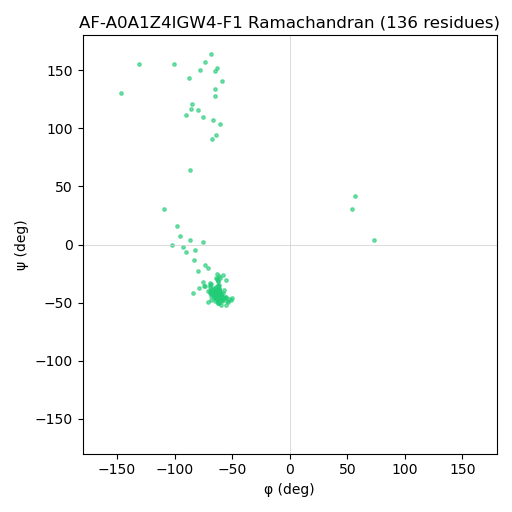 A O 1
ATOM 878 N N . LEU A 1 114 ? 15.260 3.441 -15.850 1.00 92.31 114 LEU A N 1
ATOM 879 C CA . LEU A 1 114 ? 15.188 3.738 -17.279 1.00 92.31 114 LEU A CA 1
ATOM 880 C C . LEU A 1 114 ? 14.490 5.084 -17.535 1.00 92.31 114 LEU A C 1
ATOM 882 O O . LEU A 1 114 ? 14.989 5.917 -18.294 1.00 92.31 114 LEU A O 1
ATOM 886 N N . LYS A 1 115 ? 13.364 5.342 -16.854 1.00 91.69 115 LYS A N 1
ATOM 887 C CA . LYS A 1 115 ? 12.642 6.623 -16.918 1.00 91.69 115 LYS A CA 1
ATOM 888 C C . LYS A 1 115 ? 13.508 7.788 -16.426 1.00 91.69 115 LYS A C 1
ATOM 890 O O . LYS A 1 115 ? 13.471 8.850 -17.042 1.00 91.69 115 LYS A O 1
ATOM 895 N N . VAL A 1 116 ? 14.295 7.615 -15.361 1.00 93.31 116 VAL A N 1
ATOM 896 C CA . VAL A 1 116 ? 15.236 8.636 -14.863 1.00 93.31 116 VAL A CA 1
ATOM 897 C C . VAL A 1 116 ? 16.297 8.956 -15.913 1.00 93.31 116 VAL A C 1
ATOM 899 O O . VAL A 1 116 ? 16.461 10.126 -16.255 1.00 93.31 116 VAL A O 1
ATOM 902 N N . LEU A 1 117 ? 16.954 7.945 -16.488 1.00 90.94 117 LEU A N 1
ATOM 903 C CA . LEU A 1 117 ? 17.966 8.146 -17.533 1.00 90.94 117 LEU A CA 1
ATOM 904 C C . LEU A 1 117 ? 17.388 8.864 -18.757 1.00 90.94 117 LEU A C 1
ATOM 906 O O . LEU A 1 117 ? 17.987 9.810 -19.265 1.00 90.94 117 LEU A O 1
ATOM 910 N N . LYS A 1 118 ? 16.182 8.481 -19.191 1.00 91.12 118 LYS A N 1
ATOM 911 C CA . LYS A 1 118 ? 15.483 9.161 -20.288 1.00 91.12 118 LYS A CA 1
ATOM 912 C C . LYS A 1 118 ? 15.169 10.628 -19.954 1.00 91.12 118 LYS A C 1
ATOM 914 O O . LYS A 1 118 ? 15.333 11.494 -20.815 1.00 91.12 118 LYS A O 1
ATOM 919 N N . ARG A 1 119 ? 14.741 10.926 -18.718 1.00 93.38 119 ARG A N 1
ATOM 920 C CA . ARG A 1 119 ? 14.442 12.296 -18.250 1.00 93.38 119 ARG A CA 1
ATOM 921 C C . ARG A 1 119 ? 15.691 13.169 -18.129 1.00 93.38 119 ARG A C 1
ATOM 923 O O . ARG A 1 119 ? 15.625 14.328 -18.518 1.00 93.38 119 ARG A O 1
ATOM 930 N N . GLN A 1 120 ? 16.825 12.622 -17.681 1.00 91.06 120 GLN A N 1
ATOM 931 C CA . GLN A 1 120 ? 18.115 13.335 -17.658 1.00 91.06 120 GLN A CA 1
ATOM 932 C C . GLN A 1 120 ? 18.544 13.820 -19.049 1.00 91.06 120 GLN A C 1
ATOM 934 O O . GLN A 1 120 ? 19.260 14.805 -19.179 1.00 91.06 120 GLN A O 1
ATOM 939 N N . MET A 1 121 ? 18.086 13.135 -20.096 1.00 89.38 121 MET A N 1
ATOM 940 C CA . MET A 1 121 ? 18.372 13.470 -21.489 1.00 89.38 121 MET A CA 1
ATOM 941 C C . MET A 1 121 ? 17.243 14.261 -22.153 1.00 89.38 121 MET A C 1
ATOM 943 O O . MET A 1 121 ? 17.175 14.319 -23.381 1.00 89.38 121 MET A O 1
ATOM 947 N N . TYR A 1 122 ? 16.324 14.826 -21.363 1.00 89.25 122 TYR A N 1
ATOM 948 C CA . TYR A 1 122 ? 15.169 15.586 -21.847 1.00 89.25 122 TYR A CA 1
ATOM 949 C C . TYR A 1 122 ? 14.317 14.811 -22.868 1.00 89.25 122 TYR A C 1
ATOM 951 O O . TYR A 1 122 ? 13.746 15.390 -23.788 1.00 89.25 122 TYR A O 1
ATOM 959 N N . GLY A 1 123 ? 14.272 13.478 -22.753 1.00 85.12 123 GLY A N 1
ATOM 960 C CA . GLY A 1 123 ? 13.554 12.608 -23.687 1.00 85.12 123 GLY A CA 1
ATOM 961 C C . GLY A 1 123 ? 14.213 12.431 -25.061 1.00 85.12 123 GLY A C 1
ATOM 962 O O . GLY A 1 123 ? 13.641 11.746 -25.901 1.00 85.12 123 GLY A O 1
ATOM 963 N N . ARG A 1 124 ? 15.410 12.990 -25.290 1.00 84.88 124 ARG A N 1
ATOM 964 C CA . ARG A 1 124 ? 16.111 12.986 -26.591 1.00 84.88 124 ARG A CA 1
ATOM 965 C C . ARG A 1 124 ? 16.972 11.743 -26.840 1.00 84.88 124 ARG A C 1
ATOM 967 O O . ARG A 1 124 ? 17.667 11.665 -27.848 1.00 84.88 124 ARG A O 1
ATOM 974 N N . ALA A 1 125 ? 16.943 10.773 -25.931 1.00 82.19 125 ALA A N 1
ATOM 975 C CA . ALA A 1 125 ? 17.627 9.499 -26.108 1.00 82.19 125 ALA A CA 1
ATOM 976 C C . ALA A 1 125 ? 16.804 8.577 -27.017 1.00 82.19 125 ALA A C 1
ATOM 978 O O . ALA A 1 125 ? 15.701 8.166 -26.644 1.00 82.19 125 ALA A O 1
ATOM 979 N N . LYS A 1 126 ? 17.349 8.240 -28.191 1.00 87.31 126 LYS A N 1
ATOM 980 C CA . LYS A 1 126 ? 16.880 7.100 -28.992 1.00 87.31 126 LYS A CA 1
ATOM 981 C C . LYS A 1 126 ? 17.215 5.782 -28.269 1.00 87.31 126 LYS A C 1
ATOM 983 O O . LYS A 1 126 ? 17.984 5.785 -27.305 1.00 87.31 126 LYS A O 1
ATOM 988 N N . ILE A 1 127 ? 16.580 4.680 -28.679 1.00 89.69 127 ILE A N 1
ATOM 98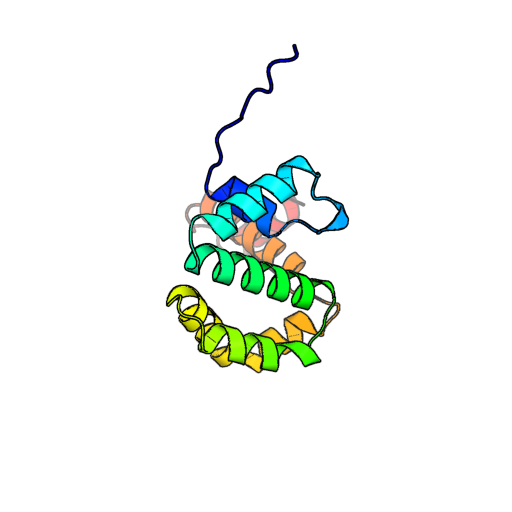9 C CA . ILE A 1 127 ? 16.642 3.383 -27.972 1.00 89.69 127 ILE A CA 1
ATOM 990 C C . ILE A 1 127 ? 18.089 2.907 -27.793 1.00 89.69 127 ILE A C 1
ATOM 992 O O . ILE A 1 127 ? 18.473 2.561 -26.684 1.00 89.69 127 ILE A O 1
ATOM 996 N N . ASP A 1 128 ? 18.899 2.993 -28.843 1.00 92.06 128 ASP A N 1
ATOM 997 C CA . ASP A 1 128 ? 20.324 2.647 -28.872 1.00 92.06 128 ASP A CA 1
ATOM 998 C C . ASP A 1 128 ? 21.152 3.390 -27.808 1.00 92.06 128 ASP A C 1
ATOM 1000 O O . ASP A 1 128 ? 21.960 2.800 -27.087 1.00 92.06 128 ASP A O 1
ATOM 1004 N N . LEU A 1 129 ? 20.934 4.698 -27.667 1.00 90.38 129 LEU A N 1
ATOM 1005 C CA . LEU A 1 129 ? 21.636 5.520 -26.683 1.00 90.38 129 LEU A CA 1
ATOM 1006 C C . LEU A 1 129 ? 21.132 5.264 -25.258 1.00 90.38 129 LEU A C 1
ATOM 1008 O O . LEU A 1 129 ? 21.913 5.291 -24.303 1.00 90.38 129 LEU A O 1
ATOM 1012 N N . LEU A 1 130 ? 19.830 5.016 -25.110 1.00 91.75 130 LEU A N 1
ATOM 1013 C CA . LEU A 1 130 ? 19.220 4.700 -23.824 1.00 91.75 130 LEU A CA 1
ATOM 1014 C C . LEU A 1 130 ? 19.686 3.332 -23.309 1.00 91.75 130 LEU A C 1
ATOM 1016 O O . LEU A 1 130 ? 20.016 3.221 -22.132 1.00 91.75 130 LEU A O 1
ATOM 1020 N N . GLU A 1 131 ? 19.774 2.334 -24.188 1.00 92.00 131 GLU A N 1
ATOM 1021 C CA . GLU A 1 131 ? 20.289 0.997 -23.894 1.00 92.00 131 GLU A CA 1
ATOM 1022 C C . GLU A 1 131 ? 21.738 1.065 -23.406 1.00 92.00 131 GLU A C 1
ATOM 1024 O O . GLU A 1 131 ? 22.036 0.607 -22.302 1.00 92.00 131 GLU A O 1
ATOM 1029 N N . ARG A 1 132 ? 22.621 1.742 -24.156 1.00 92.31 132 ARG A N 1
ATOM 1030 C CA . ARG A 1 132 ? 24.029 1.926 -23.759 1.00 92.31 132 ARG A CA 1
ATOM 1031 C C . ARG A 1 132 ? 24.154 2.575 -22.385 1.00 92.31 132 ARG A C 1
ATOM 1033 O O . ARG A 1 132 ? 24.914 2.105 -21.547 1.00 92.31 132 ARG A O 1
ATOM 1040 N N . ARG A 1 133 ? 23.398 3.644 -22.124 1.00 90.62 133 ARG A N 1
ATOM 1041 C CA . ARG A 1 133 ? 23.436 4.332 -20.823 1.00 90.62 133 ARG A CA 1
ATOM 1042 C C . ARG A 1 133 ? 22.847 3.503 -19.691 1.00 90.62 133 ARG A C 1
ATOM 1044 O O . ARG A 1 133 ? 23.298 3.641 -18.559 1.00 90.62 133 ARG A O 1
ATOM 1051 N N . PHE A 1 134 ? 21.834 2.692 -19.971 1.00 90.75 134 PHE A N 1
ATOM 1052 C CA . PHE A 1 134 ? 21.234 1.818 -18.973 1.00 90.75 134 PHE A CA 1
ATOM 1053 C C . PHE A 1 134 ? 22.207 0.711 -18.559 1.00 90.75 134 PHE A C 1
ATOM 1055 O O . PHE A 1 134 ? 22.423 0.543 -17.362 1.00 90.75 134 PHE A O 1
ATOM 1062 N N . LEU A 1 135 ? 22.844 0.041 -19.528 1.00 91.38 135 LEU A N 1
ATOM 1063 C CA . LEU A 1 135 ? 23.846 -1.003 -19.285 1.00 91.38 135 LEU A CA 1
ATOM 1064 C C . LEU A 1 135 ? 25.096 -0.464 -18.575 1.00 91.38 135 LEU A C 1
ATOM 1066 O O . LEU A 1 135 ? 25.577 -1.092 -17.641 1.00 91.38 135 LEU A O 1
ATOM 1070 N N . LEU A 1 136 ? 25.592 0.715 -18.970 1.00 89.38 136 LEU A N 1
ATOM 1071 C CA . LEU A 1 136 ? 26.789 1.327 -18.370 1.00 89.38 136 LEU A CA 1
ATOM 1072 C C . LEU A 1 136 ? 26.573 1.900 -16.970 1.00 89.38 136 LEU A C 1
ATOM 1074 O O . LEU A 1 136 ? 27.538 2.212 -16.283 1.00 89.38 136 LEU A O 1
ATOM 1078 N N . ALA A 1 137 ? 25.327 2.122 -16.564 1.00 78.50 137 ALA A N 1
ATOM 1079 C CA . ALA A 1 137 ? 25.053 2.656 -15.242 1.00 78.50 137 ALA A CA 1
ATOM 1080 C C . ALA A 1 137 ? 25.046 1.555 -14.161 1.00 78.50 137 ALA A C 1
ATOM 1082 O O . ALA A 1 137 ? 24.856 1.904 -12.994 1.00 78.50 137 ALA A O 1
ATOM 1083 N N . ILE A 1 138 ? 25.010 0.261 -14.543 1.00 60.72 138 ILE A N 1
ATOM 1084 C CA . ILE A 1 138 ? 24.921 -0.902 -13.627 1.00 60.72 138 ILE A CA 1
ATOM 1085 C C . ILE A 1 138 ? 26.193 -0.968 -12.792 1.00 60.72 138 ILE A C 1
ATOM 1087 O O . ILE A 1 138 ? 26.025 -1.147 -11.567 1.00 60.72 138 ILE A O 1
#

Solvent-accessible surface area (backbone atoms only — not comparable to full-atom values): 8000 Å² total; per-residue (Å²): 138,83,84,77,79,80,73,80,89,43,72,68,56,50,52,55,56,59,68,43,59,78,91,75,57,49,74,73,54,52,51,53,52,52,51,48,34,69,74,32,69,63,51,30,53,50,49,52,53,51,36,53,49,54,46,34,50,74,69,36,41,48,87,52,46,64,61,49,40,57,51,32,51,68,42,92,43,66,68,46,22,54,51,31,52,57,45,58,76,42,37,71,62,49,47,44,61,21,57,46,94,70,71,65,59,68,58,50,52,53,51,51,52,52,52,49,58,34,53,79,48,74,63,70,57,52,71,72,58,45,50,54,53,54,65,74,67,110

Secondary structure (DSSP, 8-state):
----------HHHHHHHHTS-GGG--HHHHHHHHHHHHH-HHHHHHHHHHHHHHHHHHHT-GGGHHHHHHHHHT-S-HHHHHHHHHHHHTHHHHHHHHH-S--SHHHHHHHHHHHHHHHHTTT---HHHHHHHHHHT-

Sequence (138 aa):
MSSSSHRPLTPSRVTALVLRRPELIQPHEREIIAQLQIAHSDLKSVIELAQQFASLVRQRLSEQLDAWLNTAKNSSVSLLRSFAVSLESDYDAVKAGVTMSVSNGPVEGHINRLKVLKRQMYGRAKIDLLERRFLLAI

pLDDT: mean 89.66, std 11.33, range [33.53, 97.69]

Radius of gyration: 20.39 Å; Cα contacts (8 Å, |Δi|>4): 73; chains: 1; bounding box: 46×32×63 Å

Foldseek 3Di:
DDDDPPDDDDPVNLVCLLLDDPVPQDPVSVVVLVVQCVVDVLSVLVSVLNNVVSCQQVVLVLVCLVVSLVSQCPDPDPVSVVVSVVCVVVVVVNNCSSHDPDDCVVVVVLVVVLVVLCVVVVVPDDPVRSVVVSVVVD